Protein AF-A0A557SRN9-F1 (afdb_monomer_lite)

Foldseek 3Di:
DDDDDDPPPPPPVPPDPPCCVWDAAPVPRDTHSDPVVNVCCVVPVD

Sequence (46 aa):
MSNFEVDSGKNSDESSTNVEATFSCEKCGQTFNSRQELKEHSSTAH

InterPro domains:
  IPR013087 Zinc finger C2H2-type [PS00028] (25-46)
  IPR013087 Zinc finger C2H2-type [PS50157] (23-46)
  IPR013087 Zinc finger C2H2-type [SM00355] (23-46)
  IPR036236 Zinc finger C2H2 superfamily [SSF57667] (18-46)

Structure (mmCIF, N/CA/C/O backbone):
data_AF-A0A557SRN9-F1
#
_entry.id   AF-A0A557SRN9-F1
#
loop_
_atom_site.group_PDB
_atom_site.id
_atom_site.type_symbol
_atom_site.label_atom_id
_atom_site.label_alt_id
_atom_site.label_comp_id
_atom_site.label_asym_id
_atom_site.label_entity_id
_atom_site.label_seq_id
_atom_site.pdbx_PDB_ins_code
_atom_site.Cartn_x
_atom_site.Cartn_y
_atom_site.Cartn_z
_atom_site.occupancy
_atom_site.B_iso_or_equiv
_atom_site.auth_seq_id
_atom_site.auth_comp_id
_atom_site.auth_asym_id
_atom_site.auth_atom_id
_atom_site.pdbx_PDB_model_num
ATOM 1 N N . MET A 1 1 ? -3.279 -10.834 -54.436 1.00 49.59 1 MET A N 1
ATOM 2 C CA . MET A 1 1 ? -2.857 -12.030 -53.686 1.00 49.59 1 MET A CA 1
ATOM 3 C C . MET A 1 1 ? -1.507 -11.740 -53.045 1.00 49.59 1 MET A C 1
ATOM 5 O O . MET A 1 1 ? -0.617 -11.308 -53.762 1.00 49.59 1 MET A O 1
ATOM 9 N N . SER A 1 2 ? -1.411 -11.970 -51.731 1.00 56.22 2 SER A N 1
ATOM 10 C CA . SER A 1 2 ? -0.183 -12.220 -50.951 1.00 56.22 2 SER A CA 1
ATOM 11 C C . SER A 1 2 ? 0.886 -11.118 -50.904 1.00 56.22 2 SER A C 1
ATOM 13 O O . SER A 1 2 ? 1.923 -11.221 -51.551 1.00 56.22 2 SER A O 1
ATOM 15 N N . ASN A 1 3 ? 0.689 -10.111 -50.050 1.00 57.66 3 ASN A N 1
ATOM 16 C CA . ASN A 1 3 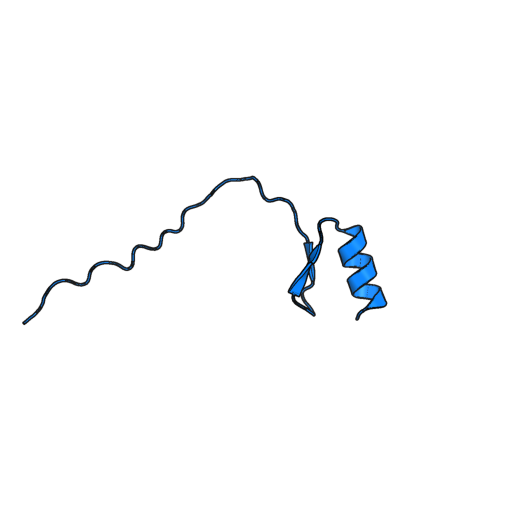? 1.769 -9.216 -49.636 1.00 57.66 3 ASN A CA 1
ATOM 17 C C . ASN A 1 3 ? 2.129 -9.487 -48.175 1.00 57.66 3 ASN A C 1
ATOM 19 O O . ASN A 1 3 ? 1.438 -9.052 -47.264 1.00 57.66 3 ASN A O 1
ATOM 23 N N . PHE A 1 4 ? 3.195 -10.279 -48.047 1.00 64.12 4 PHE A N 1
ATOM 24 C CA . PHE A 1 4 ? 4.236 -10.256 -47.026 1.00 64.12 4 PHE A CA 1
ATOM 25 C C . PHE A 1 4 ? 3.827 -9.816 -45.620 1.00 64.12 4 PHE A C 1
ATOM 27 O O . PHE A 1 4 ? 3.709 -8.635 -45.303 1.00 64.12 4 PHE A O 1
ATOM 34 N N . GLU A 1 5 ? 3.707 -10.844 -44.787 1.00 66.25 5 GLU A N 1
ATOM 35 C CA . GLU A 1 5 ? 3.743 -10.828 -43.335 1.00 66.25 5 GLU A CA 1
ATOM 36 C C . GLU A 1 5 ? 4.943 -9.999 -42.867 1.00 66.25 5 GLU A C 1
ATOM 38 O O . GLU A 1 5 ? 6.097 -10.418 -42.976 1.00 66.25 5 GLU A O 1
ATOM 43 N N . VAL A 1 6 ? 4.669 -8.786 -42.391 1.00 68.25 6 VAL A N 1
ATOM 44 C CA . VAL A 1 6 ? 5.687 -7.961 -41.750 1.00 68.25 6 VAL A CA 1
ATOM 45 C C . VAL A 1 6 ? 5.707 -8.384 -40.294 1.00 68.25 6 VAL A C 1
ATOM 47 O O . VAL A 1 6 ? 4.798 -8.067 -39.525 1.00 68.25 6 VAL A O 1
ATOM 50 N N . ASP A 1 7 ? 6.711 -9.208 -40.002 1.00 65.12 7 ASP A N 1
ATOM 51 C CA . ASP A 1 7 ? 7.175 -9.630 -38.690 1.00 65.12 7 ASP A CA 1
ATOM 52 C C . ASP A 1 7 ? 6.795 -8.610 -37.615 1.00 65.12 7 ASP A C 1
ATOM 54 O O . ASP A 1 7 ? 7.153 -7.430 -37.680 1.00 65.12 7 ASP A O 1
ATOM 58 N N . SER A 1 8 ? 6.007 -9.085 -36.649 1.00 63.19 8 SER A N 1
ATOM 59 C CA . SER A 1 8 ? 5.728 -8.357 -35.424 1.00 63.19 8 SER A CA 1
ATOM 60 C C . SER A 1 8 ? 7.058 -8.147 -34.727 1.00 63.19 8 SER A C 1
ATOM 62 O O . SER A 1 8 ? 7.499 -9.000 -33.958 1.00 63.19 8 SER A O 1
ATOM 64 N N . GLY A 1 9 ? 7.677 -7.006 -35.029 1.00 61.41 9 GLY A N 1
ATOM 65 C CA . GLY A 1 9 ? 8.849 -6.486 -34.364 1.00 61.41 9 GLY A CA 1
ATOM 66 C C . GLY A 1 9 ? 8.533 -6.366 -32.887 1.00 61.41 9 GLY A C 1
ATOM 67 O O . GLY A 1 9 ? 8.072 -5.327 -32.408 1.00 61.41 9 GLY A O 1
ATOM 68 N N . LYS A 1 10 ? 8.771 -7.466 -32.171 1.00 65.12 10 LYS A N 1
ATOM 69 C CA . LYS A 1 10 ? 8.995 -7.500 -30.740 1.00 65.12 10 LYS A CA 1
ATOM 70 C C . LYS A 1 10 ? 10.206 -6.610 -30.540 1.00 65.12 10 LYS A C 1
ATOM 72 O O . LYS A 1 10 ? 11.343 -7.068 -30.549 1.00 65.12 10 LYS A O 1
ATOM 77 N N . ASN A 1 11 ? 9.941 -5.321 -30.369 1.00 58.19 11 ASN A N 1
ATOM 78 C CA . ASN A 1 11 ? 10.798 -4.446 -29.601 1.00 58.19 11 ASN A CA 1
ATOM 79 C C . ASN A 1 11 ? 10.739 -4.968 -28.162 1.00 58.19 11 ASN A C 1
ATOM 81 O O . ASN A 1 11 ? 10.107 -4.423 -27.270 1.00 58.19 11 ASN A O 1
ATOM 85 N N . SER A 1 12 ? 11.382 -6.109 -27.942 1.00 62.56 12 SER A N 1
ATOM 86 C CA . SER A 1 12 ? 11.997 -6.405 -26.665 1.00 62.56 12 SER A CA 1
ATOM 87 C C . SER A 1 12 ? 13.219 -5.499 -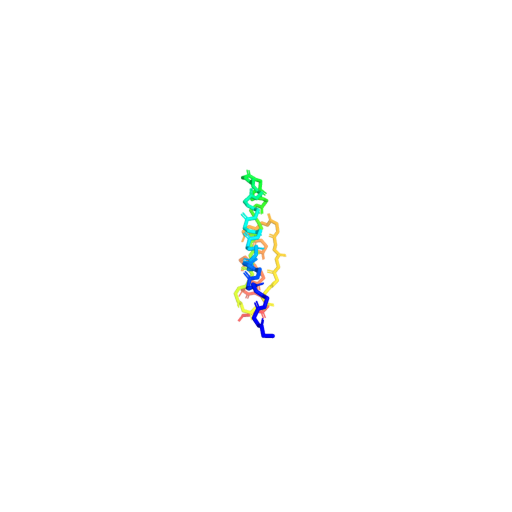26.607 1.00 62.56 12 SER A C 1
ATOM 89 O O . SER A 1 12 ? 14.344 -5.963 -26.757 1.00 62.56 12 SER A O 1
ATOM 91 N N . ASP A 1 13 ? 12.973 -4.190 -26.510 1.00 58.91 13 ASP A N 1
ATOM 92 C CA . ASP A 1 13 ? 14.020 -3.250 -26.167 1.00 58.91 13 ASP A CA 1
ATOM 93 C C . ASP A 1 13 ? 14.278 -3.479 -24.683 1.00 58.91 13 ASP A C 1
ATOM 95 O O . ASP A 1 13 ? 13.567 -3.021 -23.785 1.00 58.91 13 ASP A O 1
ATOM 99 N N . GLU A 1 14 ? 15.228 -4.381 -24.475 1.00 70.38 14 GLU A N 1
ATOM 100 C CA . GLU A 1 14 ? 16.009 -4.529 -23.270 1.00 70.38 14 GLU A CA 1
ATOM 101 C C . GLU A 1 14 ? 16.598 -3.160 -22.941 1.00 70.38 14 GLU A C 1
ATOM 103 O O . GLU A 1 14 ? 17.661 -2.782 -23.415 1.00 70.38 14 GLU A O 1
ATOM 108 N N . SER A 1 15 ? 15.863 -2.378 -22.161 1.00 53.16 15 SER A N 1
ATOM 109 C CA . SER A 1 15 ? 16.389 -1.155 -21.590 1.00 53.16 15 SER A CA 1
ATOM 110 C C . SER A 1 15 ? 16.754 -1.428 -20.145 1.00 53.16 15 SER A C 1
ATOM 112 O O . SER A 1 15 ? 16.000 -1.141 -19.223 1.00 53.16 15 SER A O 1
ATOM 114 N N . SER A 1 16 ? 17.979 -1.929 -19.998 1.00 55.09 16 SER A N 1
ATOM 115 C CA . SER A 1 16 ? 18.935 -1.425 -19.023 1.00 55.09 16 SER A CA 1
ATOM 116 C C . SER A 1 16 ? 18.660 -1.785 -17.566 1.00 55.09 16 SER A C 1
ATOM 118 O O . SER A 1 16 ? 17.628 -1.504 -16.968 1.00 55.09 16 SER A O 1
ATOM 120 N N . THR A 1 17 ? 19.696 -2.333 -16.950 1.00 56.06 17 THR A N 1
ATOM 121 C CA . THR A 1 17 ? 19.910 -2.578 -15.523 1.00 56.06 17 THR A CA 1
ATOM 122 C C . THR A 1 17 ? 19.881 -1.303 -14.657 1.00 56.06 17 THR A C 1
ATOM 124 O O . THR A 1 17 ? 20.778 -1.074 -13.851 1.00 56.06 17 THR A O 1
ATOM 127 N N . ASN A 1 18 ? 18.850 -0.475 -14.794 1.00 54.75 18 ASN A N 1
ATOM 128 C CA . ASN A 1 18 ? 18.332 0.367 -13.729 1.00 54.75 18 ASN A CA 1
ATOM 129 C C . ASN A 1 18 ? 16.966 -0.197 -13.338 1.00 54.75 18 ASN A C 1
ATOM 131 O O . ASN A 1 18 ? 15.926 0.426 -13.532 1.00 54.75 18 ASN A O 1
ATOM 135 N N . VAL A 1 19 ? 16.970 -1.430 -12.826 1.00 61.50 19 VAL A N 1
ATOM 136 C CA . VAL A 1 19 ? 15.834 -1.901 -12.043 1.00 61.50 19 VAL A CA 1
ATOM 137 C C . VAL A 1 19 ? 15.879 -1.051 -10.782 1.00 61.50 19 VAL A C 1
ATOM 139 O O . VAL A 1 19 ? 16.535 -1.422 -9.809 1.00 61.50 19 VAL A O 1
ATOM 142 N N . GLU A 1 20 ? 15.243 0.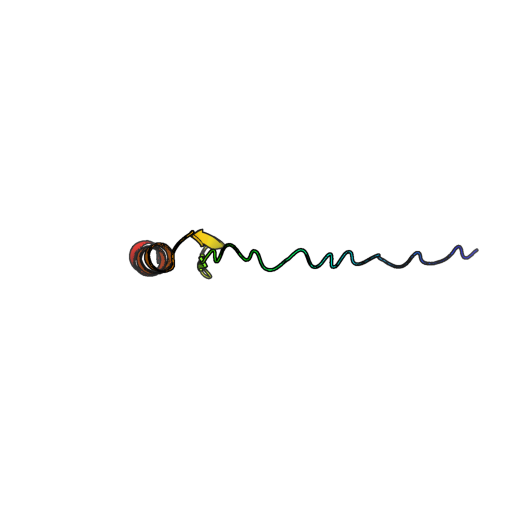123 -10.811 1.00 62.34 20 GLU A N 1
ATOM 143 C CA . GLU A 1 20 ? 14.747 0.733 -9.588 1.00 62.34 20 GLU A CA 1
ATOM 144 C C . GLU A 1 20 ? 13.952 -0.386 -8.933 1.00 62.34 20 GLU A C 1
ATOM 146 O O . GLU A 1 20 ? 12.917 -0.800 -9.461 1.00 62.34 20 GLU A O 1
ATOM 151 N N . ALA A 1 21 ? 14.551 -1.006 -7.912 1.00 73.56 21 ALA A N 1
ATOM 152 C CA . ALA A 1 21 ? 14.059 -2.226 -7.300 1.00 73.56 21 ALA A CA 1
ATOM 153 C C . ALA A 1 21 ? 12.786 -1.870 -6.544 1.00 73.56 21 ALA A C 1
ATOM 155 O O . ALA A 1 21 ? 12.784 -1.692 -5.331 1.00 73.56 21 ALA A O 1
ATOM 156 N N . THR A 1 22 ? 11.717 -1.690 -7.304 1.00 85.94 22 THR A N 1
ATOM 157 C CA . THR A 1 22 ? 10.385 -1.448 -6.818 1.00 85.94 22 THR A CA 1
ATOM 158 C C . THR A 1 22 ? 9.780 -2.798 -6.488 1.00 85.94 22 THR A C 1
ATOM 160 O O . THR A 1 22 ? 9.973 -3.804 -7.173 1.00 85.94 22 THR A O 1
ATOM 163 N N . PHE A 1 23 ? 9.108 -2.840 -5.353 1.00 90.06 23 PHE A N 1
ATOM 164 C CA . PHE A 1 23 ? 8.529 -4.039 -4.793 1.00 90.06 23 PHE A CA 1
ATOM 165 C C . PHE A 1 23 ? 7.034 -3.983 -5.043 1.00 90.06 23 PHE A C 1
ATOM 167 O O . PHE A 1 23 ? 6.354 -3.107 -4.522 1.00 90.06 23 PHE A O 1
ATOM 174 N N . SER A 1 24 ? 6.524 -4.893 -5.860 1.00 89.75 24 SER A N 1
ATOM 175 C CA . SER A 1 24 ? 5.105 -4.951 -6.209 1.00 89.75 24 SER A CA 1
ATOM 176 C C . SER A 1 24 ? 4.368 -5.906 -5.274 1.00 89.75 24 SER A C 1
ATOM 178 O O . SER A 1 24 ? 4.843 -7.010 -5.008 1.00 89.75 24 SE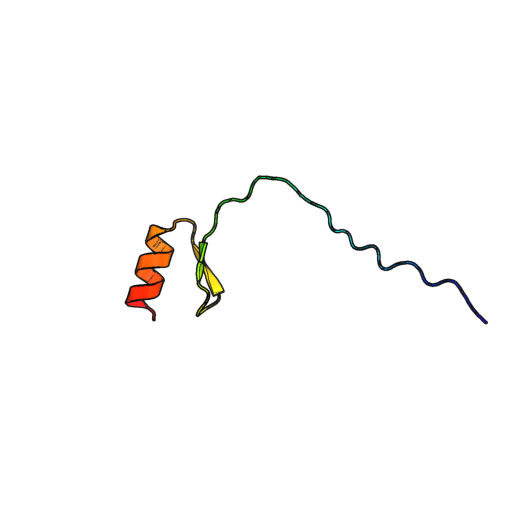R A O 1
ATOM 180 N N . CYS A 1 25 ? 3.195 -5.511 -4.786 1.00 91.56 25 CYS A N 1
ATOM 181 C CA . CYS A 1 25 ? 2.324 -6.386 -4.011 1.00 91.56 25 CYS A CA 1
ATOM 182 C C . CYS A 1 25 ? 1.567 -7.336 -4.932 1.00 91.56 25 CYS A C 1
ATOM 184 O O . CYS A 1 25 ? 0.832 -6.898 -5.807 1.00 91.56 25 CYS A O 1
ATOM 186 N N . GLU A 1 26 ? 1.687 -8.641 -4.704 1.00 88.25 26 GLU A N 1
ATOM 187 C CA . GLU A 1 26 ? 1.024 -9.651 -5.537 1.00 88.25 26 GLU A CA 1
ATOM 188 C C . GLU A 1 26 ? -0.506 -9.654 -5.370 1.00 88.25 26 GLU A C 1
ATOM 190 O O . GLU A 1 26 ? -1.237 -10.012 -6.288 1.00 88.25 26 GLU A O 1
ATOM 195 N N . LYS A 1 27 ? -1.011 -9.212 -4.212 1.00 89.00 27 LYS A N 1
ATOM 196 C CA . LYS A 1 27 ? -2.450 -9.223 -3.909 1.00 89.00 27 LYS A CA 1
ATOM 197 C C . LYS A 1 27 ? -3.224 -8.079 -4.563 1.00 89.00 27 LYS A C 1
ATOM 199 O O . LYS A 1 27 ? -4.371 -8.277 -4.949 1.00 89.00 27 LYS A O 1
ATOM 204 N N . CYS A 1 28 ? -2.627 -6.893 -4.668 1.00 92.88 28 CYS A N 1
ATOM 205 C CA . CYS A 1 28 ? -3.300 -5.691 -5.179 1.00 92.88 28 CYS A CA 1
ATOM 206 C C . CYS A 1 28 ? -2.568 -5.010 -6.346 1.00 92.88 28 CYS A C 1
ATOM 208 O O . CYS A 1 28 ? -3.116 -4.096 -6.954 1.00 92.88 28 CYS A O 1
ATOM 210 N N . GLY A 1 29 ? -1.344 -5.434 -6.666 1.00 86.81 29 GLY A N 1
ATOM 211 C CA . GLY A 1 29 ? -0.520 -4.857 -7.729 1.00 86.81 29 GLY A CA 1
ATOM 212 C C . GLY A 1 29 ? 0.165 -3.537 -7.367 1.00 86.81 29 GLY A C 1
ATOM 213 O O . GLY A 1 29 ? 0.752 -2.909 -8.242 1.00 86.81 29 GLY A O 1
ATOM 214 N N . GLN A 1 30 ? 0.099 -3.092 -6.108 1.00 91.25 30 GLN A N 1
ATOM 215 C CA . GLN A 1 30 ? 0.665 -1.807 -5.696 1.00 91.25 30 GLN A CA 1
ATOM 216 C C . GLN A 1 30 ? 2.198 -1.857 -5.658 1.00 91.25 30 GLN A C 1
ATOM 218 O O . GLN A 1 30 ? 2.776 -2.784 -5.094 1.00 91.25 30 GLN A O 1
ATOM 223 N N . THR A 1 31 ? 2.857 -0.864 -6.249 1.00 90.12 31 THR A N 1
ATOM 224 C CA . THR A 1 31 ? 4.319 -0.745 -6.301 1.00 90.12 31 THR A CA 1
ATOM 225 C C . THR A 1 31 ? 4.853 0.126 -5.170 1.00 90.12 31 THR A C 1
ATOM 227 O O . THR A 1 31 ? 4.323 1.196 -4.880 1.00 90.12 31 THR A O 1
ATOM 230 N N . PHE A 1 32 ? 5.936 -0.330 -4.551 1.00 91.50 32 PHE A N 1
ATOM 231 C CA . PHE A 1 32 ? 6.625 0.334 -3.449 1.00 91.50 32 PHE A CA 1
ATOM 232 C C . PHE A 1 32 ? 8.088 0.551 -3.797 1.00 91.50 32 PHE A C 1
ATOM 234 O O . PHE A 1 32 ? 8.673 -0.235 -4.535 1.00 91.50 32 PHE A O 1
ATOM 241 N N . ASN A 1 33 ? 8.711 1.570 -3.214 1.00 88.06 33 ASN A N 1
ATOM 242 C CA . ASN A 1 33 ? 10.137 1.839 -3.415 1.00 88.06 33 ASN A CA 1
ATOM 243 C C . ASN A 1 33 ? 11.019 1.116 -2.380 1.00 88.06 33 ASN A C 1
ATOM 245 O O . ASN A 1 33 ? 12.244 1.153 -2.464 1.00 88.06 33 ASN A O 1
ATOM 249 N N . SER A 1 34 ? 10.407 0.439 -1.401 1.00 90.12 34 SER A N 1
ATOM 250 C CA . SER A 1 34 ? 11.097 -0.285 -0.334 1.00 90.12 34 SER A CA 1
ATOM 2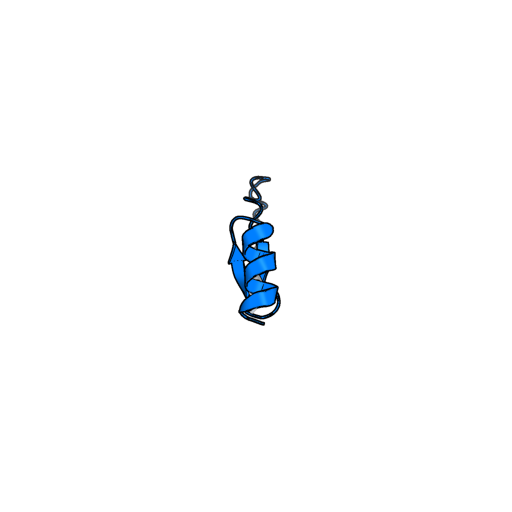51 C C . SER A 1 34 ? 10.424 -1.613 0.012 1.00 90.12 34 SER A C 1
ATOM 253 O O . SER A 1 34 ? 9.198 -1.745 0.001 1.00 90.12 34 SER A O 1
ATOM 255 N N . ARG A 1 35 ? 11.238 -2.606 0.405 1.00 89.25 35 ARG A N 1
ATOM 256 C CA . ARG A 1 35 ? 10.741 -3.891 0.934 1.00 89.25 35 ARG A CA 1
ATOM 257 C C . ARG A 1 35 ? 9.951 -3.708 2.221 1.00 89.25 35 ARG A C 1
ATOM 259 O O . ARG A 1 35 ? 9.044 -4.494 2.481 1.00 89.25 35 ARG A O 1
ATOM 266 N N . GLN A 1 36 ? 10.328 -2.725 3.041 1.00 92.81 36 GLN A N 1
ATOM 267 C CA . GLN A 1 36 ? 9.663 -2.476 4.315 1.00 92.81 36 GLN A CA 1
ATOM 268 C C . GLN A 1 36 ? 8.220 -2.028 4.084 1.00 92.81 36 GLN A C 1
ATOM 270 O O . GLN A 1 36 ? 7.311 -2.629 4.648 1.00 92.81 36 GLN A O 1
ATOM 275 N N . GLU A 1 37 ? 8.015 -1.062 3.187 1.00 92.44 37 GLU A N 1
ATOM 276 C CA . GLU A 1 37 ? 6.678 -0.583 2.831 1.00 92.44 37 GLU A CA 1
ATOM 277 C C . GLU A 1 37 ? 5.818 -1.706 2.255 1.00 92.44 37 GLU A C 1
ATOM 279 O O . GLU A 1 37 ? 4.686 -1.882 2.695 1.00 92.44 37 GLU A O 1
ATOM 284 N N . LEU A 1 38 ? 6.367 -2.527 1.347 1.00 93.31 38 LEU A N 1
ATOM 285 C CA . LEU A 1 38 ? 5.637 -3.679 0.820 1.00 93.31 38 LEU A CA 1
ATOM 286 C C . LEU A 1 38 ? 5.234 -4.653 1.939 1.00 93.31 38 LEU A C 1
ATOM 288 O O . LEU A 1 38 ? 4.108 -5.148 1.952 1.00 93.31 38 LEU A O 1
ATOM 292 N N . LYS A 1 39 ? 6.140 -4.942 2.880 1.00 92.50 39 LYS A N 1
ATOM 293 C CA . LYS A 1 39 ? 5.878 -5.877 3.980 1.00 92.50 39 LYS A CA 1
ATOM 294 C C . LYS A 1 39 ? 4.794 -5.348 4.917 1.00 92.50 39 LYS A C 1
ATOM 296 O O . LYS A 1 39 ? 3.862 -6.087 5.237 1.00 92.50 39 LYS A O 1
ATOM 301 N N . GLU A 1 40 ? 4.898 -4.088 5.330 1.00 94.62 40 GLU A N 1
ATOM 302 C CA . GLU A 1 40 ? 3.896 -3.436 6.178 1.00 94.62 40 GLU A CA 1
ATOM 303 C C . GLU A 1 40 ? 2.548 -3.360 5.461 1.00 94.62 40 GLU A C 1
ATOM 305 O O . GLU A 1 40 ? 1.537 -3.773 6.026 1.00 94.62 40 GLU A O 1
ATOM 310 N N . HIS A 1 41 ? 2.529 -2.962 4.188 1.00 93.94 41 HIS A N 1
ATOM 311 C CA . HIS A 1 41 ? 1.328 -2.983 3.359 1.00 93.94 41 HIS A CA 1
ATOM 312 C C . HIS A 1 41 ? 0.709 -4.384 3.295 1.00 93.94 41 HIS A C 1
ATOM 314 O O . HIS A 1 41 ? -0.473 -4.543 3.577 1.00 93.94 41 HIS A O 1
ATOM 320 N N . SER A 1 42 ? 1.505 -5.419 3.012 1.00 91.00 42 SER A N 1
ATOM 321 C CA . SER A 1 42 ? 1.012 -6.799 2.927 1.00 91.00 42 SER 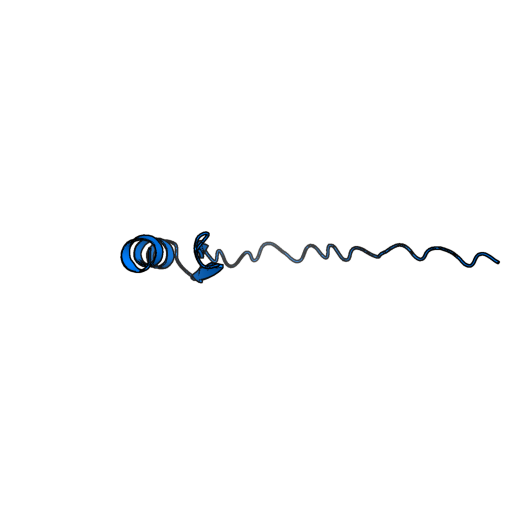A CA 1
ATOM 322 C C . SER A 1 42 ? 0.452 -7.345 4.243 1.00 91.00 42 SER A C 1
ATOM 324 O O . SER A 1 42 ? -0.293 -8.312 4.197 1.00 91.00 42 SER A O 1
ATOM 326 N N . SER A 1 43 ? 0.825 -6.751 5.384 1.00 92.75 43 SER A N 1
ATOM 327 C CA . SER A 1 43 ? 0.383 -7.170 6.723 1.00 92.75 43 SER A CA 1
ATOM 328 C C . SER A 1 43 ? -0.768 -6.320 7.274 1.00 92.75 43 SER A C 1
ATOM 330 O O . SER A 1 43 ? -1.431 -6.727 8.222 1.00 92.75 43 SER A O 1
ATOM 332 N N . THR A 1 44 ? -0.945 -5.098 6.760 1.00 94.50 44 THR A N 1
ATOM 333 C CA . THR A 1 44 ? -1.942 -4.127 7.249 1.00 94.50 44 THR A CA 1
ATOM 334 C C . THR A 1 44 ? -3.120 -3.964 6.293 1.00 94.50 44 THR A C 1
ATOM 336 O O . THR A 1 44 ? -4.236 -3.718 6.743 1.00 94.50 44 THR A O 1
ATOM 339 N N . ALA A 1 45 ? -2.892 -4.108 4.985 1.00 90.69 45 ALA A N 1
ATOM 340 C CA . ALA A 1 45 ? -3.915 -4.010 3.946 1.00 90.69 45 ALA A CA 1
ATOM 341 C C . ALA A 1 45 ? -4.506 -5.375 3.546 1.00 90.69 45 ALA A C 1
ATOM 343 O O . ALA A 1 45 ? -5.561 -5.420 2.906 1.00 90.69 45 ALA A O 1
ATOM 344 N N . HIS A 1 46 ? -3.835 -6.476 3.898 1.00 88.62 46 HIS A N 1
ATOM 345 C CA . HIS A 1 46 ? -4.181 -7.848 3.522 1.00 88.62 46 HIS A CA 1
ATOM 346 C C . HIS A 1 46 ? -3.956 -8.828 4.670 1.00 88.62 46 HIS A C 1
ATOM 348 O O . HIS A 1 46 ? -4.605 -9.899 4.613 1.00 88.62 46 HIS A O 1
#

Secondary structure (DSSP, 8-state):
----------------S-----EE-TTT--EESSHHHHHHHHHHT-

Radius of gyration: 19.24 Å; chains: 1; bounding box: 24×14×61 Å

Organism: NCBI:txid2035267

pLDDT: mean 77.29, std 15.43, range [49.59, 94.62]